Protein AF-X1DWD1-F1 (afdb_monomer)

Secondary structure (DSSP, 8-state):
--EEEEPPPGGGHHHHHHHHHHHHTS-TTTGGGS-GGGEEEEEETTEEEEEEE----EEEETTEEEES--

Organism: NCBI:txid412755

Radius of gyration: 14.23 Å; Cα contacts (8 Å, |Δi|>4): 107; chains: 1; bounding box: 41×19×35 Å

Solvent-accessible surface area (backbone atoms only — not comparable to full-atom values): 4250 Å² total; per-residue (Å²): 139,51,76,47,79,45,53,50,49,82,91,44,44,67,60,51,14,53,52,51,19,65,75,70,76,47,72,44,72,65,48,68,70,57,60,39,87,35,31,43,27,36,27,50,74,89,38,82,72,49,78,46,76,52,67,82,46,68,43,79,56,95,90,36,86,38,78,74,44,132

Mean predicted aligned error: 3.3 Å

pLDDT: mean 94.25, std 5.64, range [60.28, 98.25]

Structure (mmCIF, N/CA/C/O backbone):
data_AF-X1DWD1-F1
#
_entry.id   AF-X1DWD1-F1
#
loop_
_atom_site.group_PDB
_atom_site.id
_atom_site.type_symbol
_atom_site.label_atom_id
_atom_site.label_alt_id
_atom_site.label_comp_id
_atom_site.label_asym_id
_atom_site.label_entity_id
_atom_site.label_seq_id
_atom_site.pdbx_PDB_ins_code
_atom_site.Cartn_x
_atom_site.Cartn_y
_atom_site.Cartn_z
_atom_site.occupancy
_atom_site.B_iso_or_equiv
_atom_site.auth_seq_id
_atom_site.auth_comp_id
_atom_site.auth_asym_id
_atom_site.auth_atom_id
_atom_site.pdbx_PDB_model_num
ATOM 1 N N . MET A 1 1 ? -21.798 -7.860 6.484 1.00 77.00 1 MET A N 1
ATOM 2 C CA . MET A 1 1 ? -20.340 -7.649 6.434 1.00 77.00 1 MET A CA 1
ATOM 3 C C . MET A 1 1 ? -19.983 -7.261 5.013 1.00 77.00 1 MET A C 1
ATOM 5 O O . MET A 1 1 ? -20.168 -8.082 4.120 1.00 77.00 1 MET A O 1
ATOM 9 N N . LYS A 1 2 ? -19.571 -6.011 4.792 1.00 93.56 2 LYS A N 1
ATOM 10 C CA . LYS A 1 2 ? -19.184 -5.508 3.466 1.00 93.56 2 LYS A CA 1
ATOM 11 C C . LYS A 1 2 ? -17.661 -5.427 3.389 1.00 93.56 2 LYS A C 1
ATOM 13 O O . LYS A 1 2 ? -17.048 -4.809 4.258 1.00 93.56 2 LYS A O 1
ATOM 18 N N . LEU A 1 3 ? -17.079 -6.058 2.372 1.00 97.44 3 LEU A N 1
ATOM 19 C CA . LEU A 1 3 ? -15.656 -5.961 2.056 1.00 97.44 3 LEU A CA 1
ATOM 20 C C . LEU A 1 3 ? -15.478 -5.176 0.758 1.00 97.44 3 LEU A C 1
ATOM 22 O O . LEU A 1 3 ? -16.171 -5.443 -0.222 1.00 97.44 3 LEU A O 1
ATOM 26 N N . GLU A 1 4 ? -14.549 -4.228 0.755 1.00 98.19 4 GLU A N 1
ATOM 27 C CA . GLU A 1 4 ? -14.121 -3.501 -0.442 1.00 98.19 4 GLU A CA 1
ATOM 28 C C . GLU A 1 4 ? -12.597 -3.560 -0.538 1.00 98.19 4 GLU A C 1
ATOM 30 O O . GLU A 1 4 ? -11.910 -3.423 0.473 1.00 98.19 4 GLU A O 1
ATOM 35 N N . ILE A 1 5 ? -12.068 -3.755 -1.745 1.00 98.00 5 ILE A N 1
ATOM 36 C CA . ILE A 1 5 ? -10.629 -3.722 -2.019 1.00 98.00 5 ILE A CA 1
ATOM 37 C C . ILE A 1 5 ? -10.399 -2.626 -3.049 1.00 98.00 5 ILE A C 1
ATOM 39 O O . ILE A 1 5 ? -10.929 -2.700 -4.157 1.00 98.00 5 ILE A O 1
ATOM 43 N N . ARG A 1 6 ? -9.678 -1.578 -2.655 1.00 98.06 6 ARG A N 1
ATOM 44 C CA . ARG A 1 6 ? -9.406 -0.402 -3.491 1.00 98.06 6 ARG A CA 1
ATOM 45 C C . ARG A 1 6 ? -8.317 0.460 -2.863 1.00 98.06 6 ARG A C 1
ATOM 47 O O . ARG A 1 6 ? -7.992 0.293 -1.688 1.00 98.06 6 ARG A O 1
ATOM 54 N N . ALA A 1 7 ? -7.818 1.426 -3.622 1.00 97.75 7 ALA A N 1
ATOM 55 C CA . ALA A 1 7 ? -7.035 2.518 -3.065 1.00 97.75 7 ALA A CA 1
ATOM 56 C C . ALA A 1 7 ? -7.825 3.300 -2.000 1.00 97.75 7 ALA A C 1
ATOM 58 O O . ALA A 1 7 ? -9.062 3.416 -2.061 1.00 97.75 7 ALA A O 1
ATOM 59 N N . ALA A 1 8 ? -7.096 3.838 -1.024 1.00 97.56 8 ALA A N 1
ATOM 60 C CA . ALA A 1 8 ? -7.612 4.841 -0.109 1.00 97.56 8 ALA A CA 1
ATOM 61 C C . ALA A 1 8 ? -7.936 6.133 -0.872 1.00 97.56 8 ALA A C 1
ATOM 63 O O . ALA A 1 8 ? -7.326 6.468 -1.886 1.00 97.56 8 ALA A O 1
ATOM 64 N N . ARG A 1 9 ? -8.935 6.863 -0.388 1.00 97.19 9 ARG A N 1
ATOM 65 C CA . ARG A 1 9 ? -9.270 8.212 -0.851 1.00 97.19 9 ARG A CA 1
ATOM 66 C C . ARG A 1 9 ? -8.496 9.236 -0.032 1.00 97.19 9 ARG A C 1
ATOM 68 O O . ARG A 1 9 ? -8.082 8.955 1.088 1.00 97.19 9 ARG A O 1
ATOM 75 N N . ALA A 1 10 ? -8.387 10.462 -0.540 1.00 96.38 10 ALA A N 1
ATOM 76 C CA . ALA A 1 10 ? -7.695 11.549 0.157 1.00 96.38 10 ALA A CA 1
ATOM 77 C C . ALA A 1 10 ? -8.184 11.755 1.608 1.00 96.38 10 ALA A C 1
ATOM 79 O O . ALA A 1 10 ? -7.375 11.954 2.508 1.00 96.38 10 ALA A O 1
ATOM 80 N N . ASN A 1 11 ? -9.493 11.640 1.859 1.00 96.19 11 ASN A N 1
ATOM 81 C CA . ASN A 1 11 ? -10.084 11.777 3.195 1.00 96.19 11 ASN A CA 1
ATOM 82 C C . ASN A 1 11 ? -9.912 10.538 4.101 1.00 96.19 11 ASN A C 1
ATOM 84 O O . ASN A 1 11 ? -10.281 10.591 5.267 1.00 96.19 11 ASN A O 1
ATOM 88 N N . GLU A 1 12 ? -9.392 9.428 3.576 1.00 97.00 12 GLU A N 1
ATOM 89 C CA . GLU A 1 12 ? -9.132 8.178 4.309 1.00 97.00 12 GLU A CA 1
ATOM 90 C C . GLU A 1 12 ? -7.642 8.046 4.694 1.00 97.00 12 GLU A C 1
ATOM 92 O O . GLU A 1 12 ? -7.268 7.146 5.447 1.00 97.00 12 GLU A O 1
ATOM 97 N N . MET A 1 13 ? -6.781 8.957 4.220 1.00 96.50 13 MET A N 1
ATOM 98 C CA . MET A 1 13 ? -5.327 8.881 4.416 1.00 96.50 13 MET A CA 1
ATOM 99 C C . MET A 1 13 ? -4.880 9.073 5.868 1.00 96.50 13 MET A C 1
ATOM 101 O O . MET A 1 13 ? -3.825 8.575 6.255 1.00 96.50 13 MET A O 1
ATOM 105 N N . GLU A 1 14 ? -5.677 9.749 6.695 1.00 95.38 14 GLU A N 1
ATOM 106 C CA . GLU A 1 14 ? -5.405 9.848 8.132 1.00 95.38 14 GLU A CA 1
ATOM 107 C C . GLU A 1 14 ? -5.531 8.477 8.819 1.00 95.38 14 GLU A C 1
ATOM 109 O O . GLU A 1 14 ? -4.660 8.079 9.597 1.00 95.38 14 GLU A O 1
ATOM 114 N N . GLU A 1 15 ? -6.573 7.706 8.484 1.00 95.81 15 GLU A N 1
ATOM 115 C CA . GLU A 1 15 ? -6.748 6.345 8.999 1.00 95.81 15 GLU A CA 1
ATOM 116 C C . GLU A 1 15 ? -5.660 5.410 8.462 1.00 95.81 15 GLU A C 1
ATOM 118 O O . GLU A 1 15 ? -5.096 4.627 9.230 1.00 95.81 15 GLU A O 1
ATOM 123 N N . PHE A 1 16 ? -5.318 5.531 7.176 1.00 97.25 16 PHE A N 1
ATOM 124 C CA . PHE A 1 16 ? -4.201 4.807 6.573 1.00 97.25 16 PHE A CA 1
ATOM 125 C C . PHE A 1 16 ? -2.894 5.066 7.337 1.00 97.25 16 PHE A C 1
ATOM 127 O O . PHE A 1 16 ? -2.226 4.116 7.748 1.00 97.25 16 PHE A O 1
ATOM 134 N N . ALA A 1 17 ? -2.564 6.335 7.604 1.00 96.44 17 ALA A N 1
ATOM 135 C CA . ALA A 1 17 ? -1.349 6.700 8.325 1.00 96.44 17 ALA A CA 1
ATOM 136 C C . ALA A 1 17 ? -1.323 6.116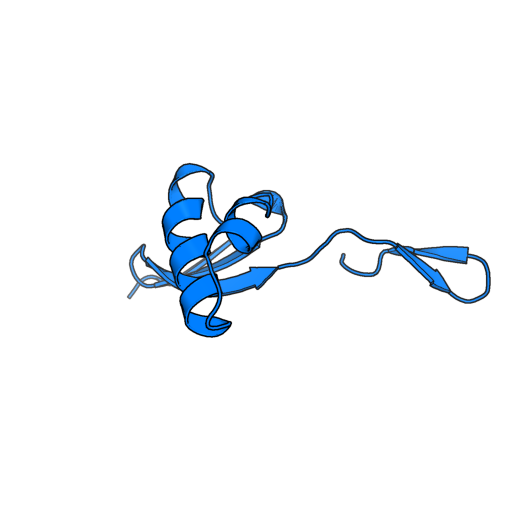 9.740 1.00 96.44 17 ALA A C 1
ATOM 138 O O . ALA A 1 17 ? -0.300 5.585 10.170 1.00 96.44 17 ALA A O 1
ATOM 139 N N . ARG A 1 18 ? -2.466 6.122 10.435 1.00 95.00 18 ARG A N 1
ATOM 140 C CA . ARG A 1 18 ? -2.606 5.470 11.741 1.00 95.00 18 ARG A CA 1
ATOM 141 C C . ARG A 1 18 ? -2.336 3.963 11.661 1.00 95.00 18 ARG A C 1
ATOM 143 O O . ARG A 1 18 ? -1.638 3.437 12.528 1.00 95.00 18 ARG A O 1
ATOM 150 N N . VAL A 1 19 ? -2.885 3.263 10.663 1.00 96.06 19 VAL A N 1
ATOM 151 C CA . VAL A 1 19 ? -2.685 1.811 10.482 1.00 96.06 19 VAL A CA 1
ATOM 152 C C . VAL A 1 19 ? -1.216 1.494 10.197 1.00 96.06 19 VAL A C 1
ATOM 154 O O . VAL A 1 19 ? -0.644 0.657 10.894 1.00 96.06 19 VAL A O 1
ATOM 157 N N . VAL A 1 20 ? -0.586 2.204 9.255 1.00 96.12 20 VAL A N 1
ATOM 158 C CA . VAL A 1 20 ? 0.835 2.018 8.909 1.00 96.12 20 VAL A CA 1
ATOM 159 C C . VAL A 1 20 ? 1.739 2.289 10.112 1.00 96.12 20 VAL A C 1
ATOM 161 O O . VAL A 1 20 ? 2.565 1.447 10.453 1.00 96.12 20 VAL A O 1
ATOM 164 N N . SER A 1 21 ? 1.543 3.407 10.816 1.00 94.69 21 SER A N 1
ATOM 165 C CA . SER A 1 21 ? 2.306 3.730 12.028 1.00 94.69 21 SER A CA 1
ATOM 166 C C . SER A 1 21 ? 2.165 2.691 13.124 1.00 94.69 21 SER A C 1
ATOM 168 O O . SER A 1 21 ? 3.145 2.348 13.779 1.00 94.69 21 SER A O 1
ATOM 170 N N . THR A 1 22 ? 0.952 2.169 13.316 1.00 94.62 22 THR A N 1
ATOM 171 C CA . THR A 1 22 ? 0.711 1.112 14.302 1.00 94.62 22 THR A CA 1
ATOM 172 C C . THR A 1 22 ? 1.468 -0.161 13.923 1.00 94.62 22 THR A C 1
ATOM 174 O O . THR A 1 22 ? 2.046 -0.803 14.794 1.00 94.62 22 THR A O 1
ATOM 177 N N . ALA A 1 23 ? 1.486 -0.520 12.636 1.00 95.00 23 ALA A N 1
ATOM 178 C CA . ALA A 1 23 ? 2.158 -1.720 12.149 1.00 95.00 23 ALA A CA 1
ATOM 179 C C . ALA A 1 23 ? 3.692 -1.610 12.188 1.00 95.00 23 ALA A C 1
ATOM 181 O O . ALA A 1 23 ? 4.358 -2.588 12.515 1.00 95.00 23 ALA A O 1
ATOM 182 N N . PHE A 1 24 ? 4.251 -0.440 11.864 1.00 92.94 24 PHE A N 1
ATOM 183 C CA . PHE A 1 24 ? 5.704 -0.223 11.834 1.00 92.94 24 PHE A CA 1
ATOM 184 C C . PHE A 1 24 ? 6.289 0.223 13.179 1.00 92.94 24 PHE A C 1
ATOM 186 O O . PHE A 1 24 ? 7.499 0.153 13.363 1.00 92.94 24 PHE A O 1
ATOM 193 N N . GLY A 1 25 ? 5.459 0.654 14.134 1.00 94.62 25 GLY A N 1
ATOM 194 C CA . GLY A 1 25 ? 5.939 1.213 15.401 1.00 94.62 25 GLY A CA 1
ATOM 195 C C . GLY A 1 25 ? 6.610 2.580 15.233 1.00 94.62 25 GLY A C 1
ATOM 196 O O . GLY A 1 25 ? 7.444 2.961 16.050 1.00 94.62 25 GLY A O 1
ATOM 197 N N . GLU A 1 26 ? 6.253 3.315 14.177 1.00 90.12 26 GLU A N 1
ATOM 198 C CA . GLU A 1 26 ? 6.876 4.583 13.798 1.00 90.12 26 GLU A CA 1
ATOM 199 C C . GLU A 1 26 ? 5.873 5.739 13.722 1.00 90.12 26 GLU A C 1
ATOM 201 O O . GLU A 1 26 ? 4.653 5.571 13.679 1.00 90.12 26 GLU A O 1
ATOM 206 N N . SER A 1 27 ? 6.414 6.953 13.668 1.00 89.81 27 SER A N 1
ATOM 207 C CA . SER A 1 27 ? 5.651 8.189 13.530 1.00 89.81 27 SER A CA 1
ATOM 208 C C . SER A 1 27 ? 4.888 8.261 12.182 1.00 89.81 27 SER A C 1
ATOM 210 O O . SER A 1 27 ? 5.413 7.793 11.168 1.00 89.81 27 SER A O 1
ATOM 212 N N . PRO A 1 28 ? 3.681 8.859 12.116 1.00 89.31 28 PRO A N 1
ATOM 213 C CA . PRO A 1 28 ? 2.829 8.869 10.911 1.00 89.31 28 PRO A CA 1
ATOM 214 C C . PRO A 1 28 ? 3.356 9.701 9.741 1.00 89.31 28 PRO A C 1
ATOM 216 O O . PRO A 1 28 ? 2.814 9.627 8.639 1.00 89.31 28 PRO A O 1
ATOM 219 N N . GLN A 1 29 ? 4.428 10.461 9.947 1.00 88.94 29 GLN A N 1
ATOM 220 C CA . GLN A 1 29 ? 5.044 11.342 8.959 1.00 88.94 29 GLN A CA 1
ATOM 221 C C . GLN A 1 29 ? 5.479 10.588 7.696 1.00 88.94 29 GLN A C 1
ATOM 223 O O . GLN A 1 29 ? 5.424 11.160 6.610 1.00 88.94 29 GLN A O 1
ATOM 228 N N . PHE A 1 30 ? 5.895 9.321 7.818 1.00 85.00 30 PHE A N 1
ATOM 229 C CA . PHE A 1 30 ? 6.203 8.482 6.657 1.00 85.00 30 PHE A CA 1
ATOM 230 C C . PHE A 1 30 ? 4.948 8.226 5.815 1.00 85.00 30 PHE A C 1
ATOM 232 O O . PHE A 1 30 ? 4.914 8.537 4.626 1.0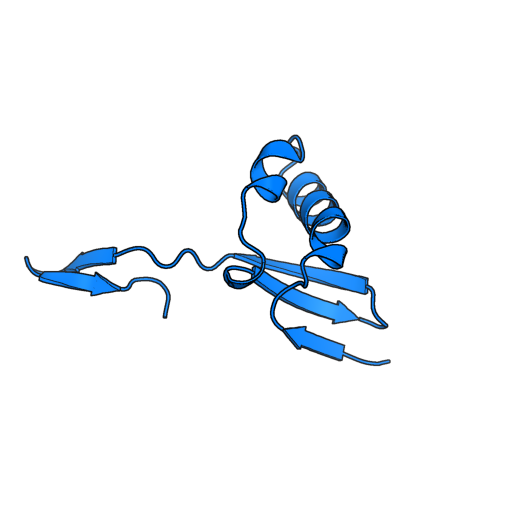0 85.0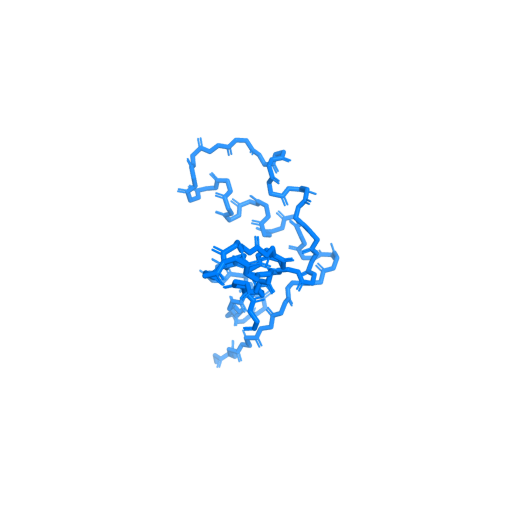0 30 PHE A O 1
ATOM 239 N N . ALA A 1 31 ? 3.886 7.724 6.445 1.00 87.62 31 ALA A N 1
ATOM 240 C CA . ALA A 1 31 ? 2.664 7.328 5.757 1.00 87.62 31 ALA A CA 1
ATOM 241 C C . ALA A 1 31 ? 1.890 8.517 5.158 1.00 87.62 31 ALA A C 1
ATOM 243 O O . ALA A 1 31 ? 1.221 8.364 4.141 1.00 87.62 31 ALA A O 1
ATOM 244 N N . GLN A 1 32 ? 2.033 9.716 5.732 1.00 87.94 32 GLN A N 1
ATOM 245 C CA . GLN A 1 32 ? 1.454 10.957 5.197 1.00 87.94 32 GLN A CA 1
ATOM 246 C C . GLN A 1 32 ? 2.046 11.387 3.845 1.00 87.94 32 GLN A C 1
ATOM 248 O O . GLN A 1 32 ? 1.457 12.223 3.164 1.00 87.94 32 GLN A O 1
ATOM 253 N N . ARG A 1 33 ? 3.203 10.842 3.451 1.00 90.31 33 ARG A N 1
ATOM 254 C CA . ARG A 1 33 ? 3.848 11.138 2.161 1.00 90.31 33 ARG A CA 1
ATOM 255 C C . ARG A 1 33 ? 3.410 10.197 1.041 1.00 90.31 33 ARG A C 1
ATOM 257 O O . ARG A 1 33 ? 3.829 10.398 -0.093 1.00 90.31 33 ARG A O 1
ATOM 264 N N . VAL A 1 34 ? 2.620 9.168 1.347 1.00 94.94 34 VAL A N 1
ATOM 265 C CA . VAL A 1 34 ? 2.168 8.173 0.368 1.00 94.94 34 VAL A CA 1
ATOM 266 C C . VAL A 1 34 ? 0.987 8.747 -0.424 1.00 94.94 34 VAL A C 1
ATOM 268 O O . VAL A 1 34 ? -0.029 9.080 0.189 1.00 94.94 34 VAL A O 1
ATOM 271 N N . PRO A 1 35 ? 1.074 8.862 -1.762 1.00 95.69 35 PRO A N 1
ATOM 272 C CA . PRO A 1 35 ? -0.070 9.236 -2.587 1.00 95.69 35 PRO A CA 1
ATOM 273 C C . PRO A 1 35 ? -1.200 8.197 -2.469 1.00 95.69 35 PRO A C 1
ATOM 275 O O . PRO A 1 35 ? -0.910 6.996 -2.498 1.00 95.69 35 PRO A O 1
ATOM 278 N N . PRO A 1 36 ? -2.478 8.607 -2.341 1.00 96.94 36 PRO A N 1
ATOM 279 C CA . PRO A 1 36 ? -3.597 7.674 -2.200 1.00 96.94 36 PRO A CA 1
ATOM 280 C C . PRO A 1 36 ? -3.652 6.613 -3.308 1.00 96.94 36 PRO A C 1
ATOM 282 O O . PRO A 1 36 ? -3.916 5.442 -3.036 1.00 96.94 36 PRO A O 1
ATOM 285 N N . GLU A 1 37 ? -3.336 6.997 -4.542 1.00 96.25 37 GLU A N 1
ATOM 286 C CA . GLU A 1 37 ? -3.295 6.135 -5.723 1.00 96.25 37 GLU A CA 1
ATOM 287 C C . GLU A 1 37 ? -2.238 5.020 -5.656 1.00 96.25 37 GLU A C 1
ATOM 289 O O . GLU A 1 37 ? -2.366 4.036 -6.379 1.00 96.25 37 GLU A O 1
ATOM 294 N N . TYR A 1 38 ? -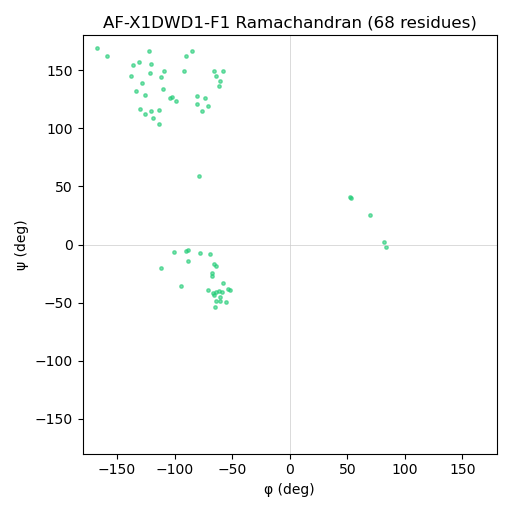1.232 5.127 -4.779 1.00 95.94 38 TYR A N 1
ATOM 295 C CA . TYR A 1 38 ? -0.211 4.084 -4.576 1.00 95.94 38 TYR A CA 1
ATOM 296 C C . TYR A 1 38 ? -0.628 3.058 -3.517 1.00 95.94 38 TYR A C 1
ATOM 298 O O . TYR A 1 38 ? 0.089 2.091 -3.250 1.00 95.94 38 TYR A O 1
ATOM 306 N N . THR A 1 39 ? -1.773 3.271 -2.867 1.00 96.62 39 THR A N 1
ATOM 307 C CA . THR A 1 39 ? -2.263 2.393 -1.807 1.00 96.62 39 THR A CA 1
ATOM 308 C C . THR A 1 39 ? -3.184 1.312 -2.360 1.00 96.62 39 THR A C 1
ATOM 310 O O . THR A 1 39 ? -3.949 1.521 -3.300 1.00 96.62 39 THR A O 1
ATOM 313 N N . LEU A 1 40 ? -3.183 0.159 -1.699 1.00 97.25 40 LEU A N 1
ATOM 314 C CA . LEU A 1 40 ? -4.211 -0.862 -1.835 1.00 97.25 40 LEU A CA 1
ATOM 315 C C . LEU A 1 40 ? -4.678 -1.247 -0.435 1.00 97.25 40 LEU A C 1
ATOM 317 O O . LEU A 1 40 ? -3.902 -1.746 0.377 1.00 97.25 40 LEU A O 1
ATOM 321 N N . CYS A 1 41 ? -5.946 -0.993 -0.137 1.00 98.06 41 CYS A N 1
ATOM 322 C CA . CYS A 1 41 ? -6.514 -1.213 1.184 1.00 98.06 41 CYS A CA 1
ATOM 323 C C . CYS A 1 41 ? -7.682 -2.193 1.111 1.00 98.06 41 CYS A C 1
ATOM 325 O O . CYS A 1 41 ? -8.453 -2.208 0.146 1.00 98.06 41 CYS A O 1
ATOM 327 N N . VAL A 1 42 ? -7.842 -2.978 2.175 1.00 98.25 42 VAL A N 1
ATOM 328 C CA . VAL A 1 42 ? -9.072 -3.731 2.423 1.00 98.25 42 VAL A CA 1
ATOM 329 C C . VAL A 1 42 ? -9.904 -2.944 3.419 1.00 98.25 42 VAL A C 1
ATOM 331 O O . VAL A 1 42 ? -9.451 -2.676 4.531 1.00 98.25 42 VAL A O 1
ATOM 334 N N . PHE A 1 43 ? -11.136 -2.622 3.043 1.00 98.25 43 PHE A N 1
ATOM 335 C CA . PHE A 1 43 ? -12.113 -1.992 3.915 1.00 98.25 43 PHE A CA 1
ATOM 336 C C . PHE A 1 43 ? -13.119 -3.031 4.393 1.00 98.25 43 PHE A C 1
ATOM 338 O O . PHE A 1 43 ? -13.742 -3.716 3.581 1.00 98.25 43 PHE A O 1
ATOM 345 N N . LYS A 1 44 ? -13.312 -3.121 5.708 1.00 97.81 44 LYS A N 1
ATOM 346 C CA . LYS A 1 44 ? -14.361 -3.923 6.337 1.00 97.81 44 LYS A CA 1
ATOM 347 C C . LYS A 1 44 ? -15.343 -2.989 7.024 1.00 97.81 44 LYS A C 1
ATOM 349 O O . LYS A 1 44 ? -14.976 -2.275 7.953 1.00 97.81 44 LYS A O 1
ATOM 354 N N . ASP A 1 45 ? -16.582 -2.989 6.538 1.00 96.62 45 ASP A N 1
ATOM 355 C CA . ASP A 1 45 ? -17.661 -2.139 7.053 1.00 96.62 45 ASP A CA 1
ATOM 356 C C . ASP A 1 45 ? -17.248 -0.648 7.119 1.00 96.62 45 ASP A C 1
ATOM 358 O O . ASP A 1 45 ? -17.527 0.065 8.080 1.00 96.62 45 ASP A O 1
ATOM 362 N N . GLY A 1 46 ? -16.540 -0.190 6.078 1.00 94.81 46 GLY A N 1
ATOM 363 C CA . GLY A 1 46 ? -16.092 1.198 5.914 1.00 94.81 46 GLY A CA 1
ATOM 364 C C . GLY A 1 46 ? -14.790 1.572 6.629 1.00 94.81 46 GLY A C 1
ATOM 365 O O . GLY A 1 46 ? -14.347 2.701 6.465 1.00 94.81 46 GLY A O 1
ATOM 366 N N . LYS A 1 47 ? -14.166 0.657 7.381 1.00 95.69 47 LYS A N 1
ATOM 367 C CA . LYS A 1 47 ? -12.890 0.892 8.082 1.00 95.69 47 LYS A CA 1
ATOM 368 C C . LYS A 1 47 ? -11.747 0.122 7.448 1.00 95.69 47 LYS A C 1
ATOM 370 O O . LYS A 1 47 ? -11.961 -0.988 6.957 1.00 95.69 47 LYS A O 1
ATOM 375 N N . ILE A 1 48 ? -10.535 0.659 7.517 1.00 97.56 48 ILE A N 1
ATOM 376 C CA . ILE A 1 48 ? -9.349 -0.012 6.981 1.00 97.56 48 ILE A CA 1
ATOM 377 C C . ILE A 1 48 ? -9.002 -1.212 7.871 1.00 97.56 48 ILE A C 1
ATOM 379 O O . ILE A 1 48 ? -8.719 -1.076 9.060 1.00 97.56 48 ILE A O 1
ATOM 383 N N . ALA A 1 49 ? -9.022 -2.404 7.278 1.00 96.44 49 ALA A N 1
ATOM 384 C CA . ALA A 1 49 ? -8.654 -3.657 7.927 1.00 96.44 49 ALA A CA 1
ATOM 385 C C . ALA A 1 49 ? -7.181 -4.023 7.686 1.00 96.44 49 ALA A C 1
ATOM 387 O O . ALA A 1 49 ? -6.537 -4.589 8.565 1.00 96.44 49 ALA A O 1
ATOM 388 N N . THR A 1 50 ? -6.648 -3.714 6.501 1.00 96.38 50 THR A N 1
ATOM 389 C CA . THR A 1 50 ? -5.227 -3.869 6.162 1.00 96.38 50 THR A CA 1
ATOM 390 C C . THR A 1 50 ? -4.851 -2.969 4.983 1.00 96.38 50 THR A C 1
ATOM 392 O O . THR A 1 50 ? -5.732 -2.496 4.256 1.00 96.38 50 THR A O 1
ATOM 395 N N . THR A 1 51 ? -3.552 -2.732 4.811 1.00 97.25 51 THR A N 1
ATOM 396 C CA . THR A 1 51 ? -2.970 -1.786 3.853 1.00 97.25 51 THR A CA 1
ATOM 397 C C . THR A 1 51 ? -1.747 -2.383 3.166 1.00 97.25 51 THR A C 1
ATOM 399 O O . THR A 1 51 ? -0.942 -3.060 3.804 1.00 97.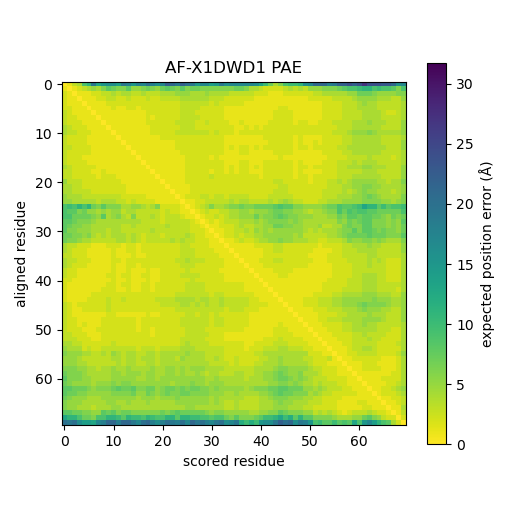25 51 THR A O 1
ATOM 402 N N . TYR A 1 52 ? -1.564 -2.050 1.895 1.00 96.00 52 TYR A N 1
ATOM 403 C CA . TYR A 1 52 ? -0.370 -2.314 1.102 1.00 96.00 52 TYR A CA 1
ATOM 404 C C . TYR A 1 52 ? -0.010 -1.060 0.296 1.00 96.00 52 TYR A C 1
ATOM 406 O O . TYR A 1 52 ? -0.885 -0.239 0.005 1.00 96.00 52 TYR A O 1
ATOM 414 N N . ILE A 1 53 ? 1.268 -0.906 -0.051 1.00 95.19 53 ILE A N 1
ATOM 415 C CA . ILE A 1 53 ? 1.766 0.196 -0.879 1.00 95.19 53 ILE A CA 1
ATOM 416 C C . ILE A 1 53 ? 2.520 -0.401 -2.064 1.00 95.19 53 ILE A C 1
ATOM 418 O O . ILE A 1 53 ? 3.422 -1.214 -1.870 1.00 95.19 53 ILE A O 1
ATOM 422 N N . ALA A 1 54 ? 2.164 0.034 -3.269 1.00 94.69 54 ALA A N 1
ATOM 423 C CA . ALA A 1 54 ? 2.864 -0.281 -4.504 1.00 94.69 54 ALA A CA 1
ATOM 424 C C . ALA A 1 54 ? 3.481 1.011 -5.057 1.00 94.69 54 ALA A C 1
ATOM 426 O O . ALA A 1 54 ? 2.773 1.863 -5.590 1.00 94.69 54 ALA A O 1
ATOM 427 N N . TYR A 1 55 ? 4.796 1.178 -4.898 1.00 92.81 55 TYR A N 1
ATOM 428 C CA . TYR A 1 55 ? 5.507 2.316 -5.483 1.00 92.81 55 TYR A CA 1
ATOM 429 C C . TYR A 1 55 ? 5.800 2.039 -6.964 1.00 92.81 55 TYR A C 1
ATOM 431 O O . TYR A 1 55 ? 6.381 0.990 -7.252 1.00 92.81 55 TYR A O 1
ATOM 439 N N . PRO A 1 56 ? 5.441 2.946 -7.893 1.00 92.44 56 PRO A N 1
ATOM 440 C CA . PRO A 1 56 ? 5.621 2.753 -9.334 1.00 92.44 56 PRO A CA 1
ATOM 441 C C . PRO A 1 56 ? 7.077 3.007 -9.758 1.00 92.44 56 PRO A C 1
ATOM 443 O O . PRO A 1 56 ? 7.369 3.886 -10.564 1.00 92.44 56 PRO A O 1
ATOM 446 N N . GLU A 1 57 ? 7.999 2.251 -9.172 1.00 94.06 57 GLU A N 1
ATOM 447 C CA . GLU A 1 57 ? 9.428 2.350 -9.447 1.00 94.06 57 GLU A CA 1
ATOM 448 C C . GLU A 1 57 ? 9.821 1.508 -10.669 1.00 94.06 57 GLU A C 1
ATOM 450 O O . GLU A 1 57 ? 9.088 0.622 -11.133 1.00 94.06 57 GLU A O 1
ATOM 455 N N . THR A 1 58 ? 11.032 1.750 -11.163 1.00 96.12 58 THR A N 1
ATOM 456 C CA . THR A 1 58 ? 11.676 0.937 -12.195 1.00 96.12 58 THR A CA 1
ATOM 457 C C . THR A 1 58 ? 12.992 0.349 -11.681 1.00 96.12 58 THR A C 1
ATOM 459 O O . THR A 1 58 ? 13.617 0.870 -10.757 1.00 96.12 58 THR A O 1
ATOM 462 N N . MET A 1 59 ? 13.425 -0.773 -12.261 1.00 96.06 59 MET A N 1
ATOM 463 C CA . MET A 1 59 ? 14.745 -1.361 -12.015 1.00 96.06 59 MET A CA 1
ATOM 464 C C . MET A 1 59 ? 15.458 -1.703 -13.321 1.00 96.06 59 MET A C 1
ATOM 466 O O . MET A 1 59 ? 14.827 -1.936 -14.352 1.00 96.06 59 MET A O 1
ATOM 470 N N . CYS A 1 60 ? 16.788 -1.781 -13.264 1.00 97.12 60 CYS A N 1
ATOM 471 C CA . CYS A 1 60 ? 17.587 -2.297 -14.368 1.00 97.12 60 CYS A CA 1
ATOM 472 C C . CYS A 1 60 ? 17.492 -3.828 -14.416 1.00 97.12 60 CYS A C 1
ATOM 474 O O . CYS A 1 60 ? 17.976 -4.518 -13.518 1.00 97.12 60 CYS A O 1
ATOM 476 N N . PHE A 1 61 ? 16.906 -4.357 -15.486 1.00 96.44 61 PHE A N 1
ATOM 477 C CA . PHE A 1 61 ? 16.817 -5.781 -15.775 1.00 96.44 61 PHE A CA 1
ATOM 478 C C . PHE A 1 61 ? 17.531 -6.068 -17.099 1.00 96.44 61 PHE A C 1
ATOM 480 O O . PHE A 1 61 ? 17.083 -5.658 -18.168 1.00 96.44 61 PHE A O 1
ATOM 487 N N . ASN A 1 62 ? 18.689 -6.735 -17.024 1.00 97.25 62 ASN A N 1
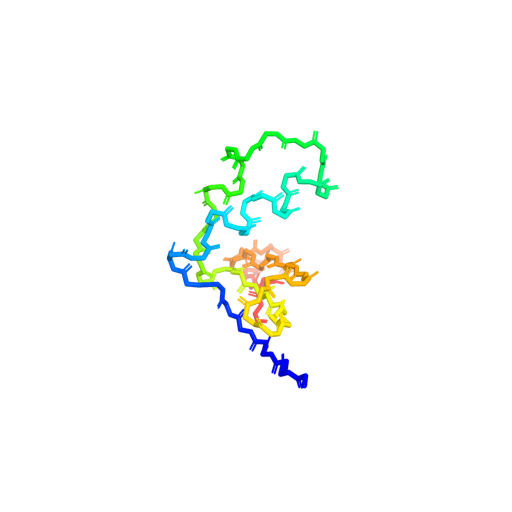ATOM 488 C CA . ASN A 1 62 ? 19.551 -7.033 -18.179 1.00 97.25 62 ASN A CA 1
ATOM 489 C C . ASN A 1 62 ? 19.918 -5.792 -19.019 1.00 97.25 62 ASN A C 1
ATOM 491 O O . ASN A 1 62 ? 19.926 -5.835 -20.247 1.00 97.25 62 ASN A O 1
ATOM 495 N N . GLY A 1 63 ? 20.201 -4.670 -18.353 1.00 96.88 63 GLY A N 1
ATOM 496 C CA . GLY A 1 63 ? 20.561 -3.412 -19.014 1.00 96.88 63 GLY A CA 1
ATOM 497 C C . GLY A 1 63 ? 19.375 -2.590 -19.529 1.00 96.88 63 GLY A C 1
ATOM 498 O O . GLY A 1 63 ? 19.604 -1.542 -20.122 1.00 96.88 6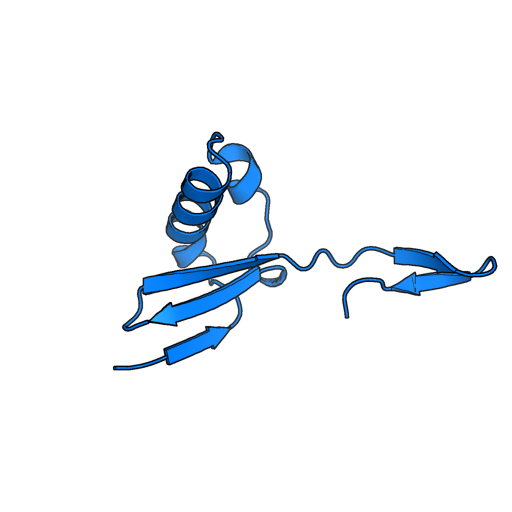3 GLY A O 1
ATOM 499 N N . SER A 1 64 ? 18.131 -3.032 -19.308 1.00 96.25 64 SER A N 1
ATOM 500 C CA . SER A 1 64 ? 16.913 -2.295 -19.680 1.00 96.25 64 SER A CA 1
ATOM 501 C C . SER A 1 64 ? 16.150 -1.814 -18.447 1.00 96.25 64 SER A C 1
ATOM 503 O O . SER A 1 64 ? 16.086 -2.519 -17.443 1.00 96.25 64 SER A O 1
ATOM 505 N N . GLU A 1 65 ? 15.537 -0.634 -18.521 1.00 96.81 65 GLU A N 1
ATOM 506 C CA . GLU A 1 65 ? 14.639 -0.133 -17.475 1.00 96.81 65 GLU A CA 1
ATOM 507 C C . GLU A 1 65 ? 13.302 -0.890 -17.517 1.00 96.81 65 GLU A C 1
ATOM 509 O O . GLU A 1 65 ? 12.680 -1.001 -18.572 1.00 96.81 65 GLU A O 1
ATOM 514 N N . THR A 1 66 ? 12.877 -1.461 -16.388 1.00 96.38 66 THR A N 1
ATOM 515 C CA . THR A 1 66 ? 11.667 -2.294 -16.285 1.00 96.38 66 THR A CA 1
ATOM 516 C C . THR A 1 66 ? 10.833 -1.891 -15.062 1.00 96.38 66 THR A C 1
ATOM 518 O O . THR A 1 66 ? 11.405 -1.792 -13.975 1.00 96.38 66 THR A O 1
ATOM 521 N N . PRO A 1 67 ? 9.504 -1.685 -15.188 1.00 95.19 67 PRO A N 1
ATOM 522 C CA . PRO A 1 67 ? 8.615 -1.440 -14.047 1.00 95.19 67 PRO A CA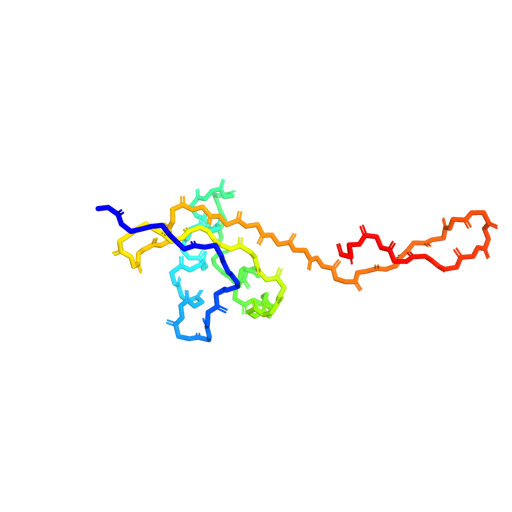 1
ATOM 523 C C . PRO A 1 67 ? 8.605 -2.604 -13.050 1.00 95.19 67 PRO A C 1
ATOM 525 O O . PRO A 1 67 ? 8.608 -3.765 -13.460 1.00 95.19 67 PRO A O 1
ATOM 528 N N . VAL A 1 68 ? 8.566 -2.303 -11.748 1.00 91.94 68 VAL A N 1
ATOM 529 C CA . VAL A 1 68 ? 8.668 -3.331 -10.683 1.00 91.94 68 VAL A CA 1
ATOM 530 C C . VAL A 1 68 ? 7.392 -3.527 -9.880 1.00 91.94 68 VAL A C 1
ATOM 532 O O . VAL A 1 68 ? 7.204 -4.579 -9.271 1.00 91.94 68 VAL A O 1
ATOM 535 N N . ALA A 1 69 ? 6.510 -2.533 -9.905 1.00 81.12 69 ALA A N 1
ATOM 536 C CA . ALA A 1 69 ? 5.154 -2.625 -9.401 1.00 81.12 69 ALA A CA 1
ATOM 537 C C . ALA A 1 69 ? 4.222 -2.189 -10.534 1.00 81.12 69 ALA A C 1
ATOM 539 O O . ALA A 1 69 ? 4.271 -1.036 -10.966 1.00 81.12 69 ALA A O 1
ATOM 540 N N . ALA A 1 70 ? 3.444 -3.137 -11.052 1.00 60.28 70 ALA A N 1
ATOM 541 C CA . ALA A 1 70 ? 2.471 -2.946 -12.123 1.00 60.28 70 ALA A CA 1
ATOM 542 C C . ALA A 1 70 ? 1.113 -3.501 -11.689 1.00 60.28 70 ALA A C 1
ATOM 544 O O . ALA A 1 70 ? 1.109 -4.548 -10.997 1.00 60.28 70 ALA A O 1
#

Nearest PDB structures (foldseek):
  2ozg-assembly1_A  TM=8.300E-01  e=6.478E-03  Trichormus variabilis
  6yca-assembly1_D  TM=7.423E-01  e=2.426E-02  Mycobacteroides abscessus
  7n1l-assembly8_O  TM=6.247E-01  e=1.758E-01  Brucella abortus 2308
  6o07-assembly1_C  TM=7.333E-01  e=1.045E+00  Saccharomyces cerevisiae
  6ai2-assembly2_B  TM=3.947E-01  e=1.116E+00  Salmonella enterica subsp. enterica serovar Typhimurium str. LT2

Foldseek 3Di:
DDKDKDFDDPVCQVLVLVQVCVVVVDDSPVSNPADSRQKIFIDDPNHTPDIDGFDQAWDQDVNDTGTDGD

InterPro domains:
  IPR016181 Acyl-CoA N-acyltransferase [SSF55729] (3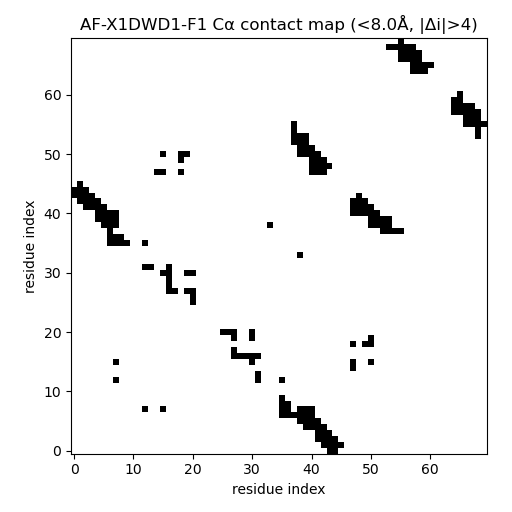-69)

Sequence (70 aa):
MKLEIRAARANEMEEFARVVSTAFGESPQFAQRVPPEYTLCVFKDGKIATTYIAYPETMCFNGSETPVAA